Protein AF-A0A938GUR4-F1 (afdb_monomer_lite)

Secondary structure (DSSP, 8-state):
-------------------------THHHHHHHHHHHTT---PPPPPP-HHHHHHHHHHHHHHHHHHHBPPGGGGGGTTPBBPTTT-SB-GGGGGGHHHHHHHHHHH--HHHHHHHHHHHHHHHHHB-TTS-B--TTS---TTHHHHHHHHHHHHHHHGGGS-HHHHHHHHHHHH-

Radius of gyration: 39.23 Å; chains: 1; bounding box: 91×90×76 Å

Structure (mmCIF, N/CA/C/O backbone):
data_AF-A0A938GUR4-F1
#
_entry.id   AF-A0A938GUR4-F1
#
loop_
_atom_site.group_PDB
_atom_site.id
_atom_site.type_symbol
_atom_site.label_atom_id
_atom_site.label_alt_id
_atom_site.label_comp_id
_atom_site.label_asym_id
_atom_site.label_entity_id
_atom_site.label_seq_id
_atom_site.pdbx_PDB_ins_code
_atom_site.Cartn_x
_atom_site.Cartn_y
_atom_site.Cartn_z
_atom_site.occupancy
_atom_site.B_iso_or_equiv
_atom_site.auth_seq_id
_atom_site.auth_comp_id
_atom_site.auth_asym_id
_atom_site.auth_atom_id
_atom_site.pdbx_PDB_model_num
ATOM 1 N N . MET A 1 1 ? 63.050 -75.783 -29.101 1.00 38.38 1 MET A N 1
ATOM 2 C CA . MET A 1 1 ? 63.725 -76.210 -30.348 1.00 38.38 1 MET A CA 1
ATOM 3 C C . MET A 1 1 ? 63.845 -74.953 -31.202 1.00 38.38 1 MET A C 1
ATOM 5 O O . MET A 1 1 ? 62.816 -74.372 -31.504 1.00 38.38 1 MET A O 1
ATOM 9 N N . GLN A 1 2 ? 65.011 -74.292 -31.245 1.00 34.47 2 GLN A N 1
ATOM 10 C CA . GLN A 1 2 ? 66.104 -74.549 -32.212 1.00 34.47 2 GLN A CA 1
ATOM 11 C C . GLN A 1 2 ? 65.584 -74.600 -33.655 1.00 34.47 2 GLN A C 1
ATOM 13 O O . GLN A 1 2 ? 64.633 -75.318 -33.915 1.00 34.47 2 GLN A O 1
ATOM 18 N N . ASN A 1 3 ? 66.197 -74.019 -34.674 1.00 29.64 3 ASN A N 1
ATOM 19 C CA . ASN A 1 3 ? 67.262 -73.037 -34.875 1.00 29.64 3 ASN A CA 1
ATOM 20 C C . ASN A 1 3 ? 67.352 -72.977 -36.421 1.00 29.64 3 ASN A C 1
ATOM 22 O O . ASN A 1 3 ? 67.231 -74.024 -37.044 1.00 29.64 3 ASN A O 1
ATOM 26 N N . ILE A 1 4 ? 67.618 -71.800 -36.998 1.00 37.47 4 ILE A N 1
ATOM 27 C CA . ILE A 1 4 ? 68.606 -71.582 -38.083 1.00 37.47 4 ILE A CA 1
ATOM 28 C C . ILE A 1 4 ? 68.445 -72.376 -39.411 1.00 37.47 4 ILE A C 1
ATOM 30 O O . ILE A 1 4 ? 68.600 -73.587 -39.440 1.00 37.47 4 ILE A O 1
ATOM 34 N N . LEU A 1 5 ? 68.326 -71.669 -40.547 1.00 40.81 5 LEU A N 1
ATOM 35 C CA . LEU A 1 5 ? 69.370 -71.521 -41.598 1.00 40.81 5 LEU A CA 1
ATOM 36 C C . LEU A 1 5 ? 68.790 -70.692 -42.773 1.00 40.81 5 LEU A C 1
ATOM 38 O O . LEU A 1 5 ? 67.746 -71.034 -43.307 1.00 40.81 5 LEU A O 1
ATOM 42 N N . VAL A 1 6 ? 69.290 -69.474 -43.036 1.00 38.88 6 VAL A N 1
ATOM 43 C CA . VAL A 1 6 ? 70.405 -69.132 -43.961 1.00 38.88 6 VAL A CA 1
ATOM 44 C C . VAL A 1 6 ? 69.995 -69.245 -45.439 1.00 38.88 6 VAL A C 1
ATOM 46 O O . VAL A 1 6 ? 69.725 -70.344 -45.902 1.00 38.88 6 VAL A O 1
ATOM 49 N N . ARG A 1 7 ? 70.048 -68.140 -46.210 1.00 38.38 7 ARG A N 1
ATOM 50 C CA . ARG A 1 7 ? 71.183 -67.804 -47.105 1.00 38.38 7 ARG A CA 1
ATOM 51 C C . ARG A 1 7 ? 70.935 -66.533 -47.951 1.00 38.38 7 ARG A C 1
ATOM 53 O O . ARG A 1 7 ? 69.865 -66.382 -48.515 1.00 38.38 7 ARG A O 1
ATOM 60 N N . GLU A 1 8 ? 71.960 -65.665 -47.959 1.00 36.56 8 GLU A N 1
ATOM 61 C CA . GLU A 1 8 ? 72.563 -64.811 -49.021 1.00 36.56 8 GLU A CA 1
ATOM 62 C C . GLU A 1 8 ? 71.759 -64.508 -50.308 1.00 36.56 8 GLU A C 1
ATOM 64 O O . GLU A 1 8 ? 71.019 -65.343 -50.792 1.00 36.56 8 GLU A O 1
ATOM 69 N N . LYS A 1 9 ? 71.928 -63.425 -51.071 1.00 35.59 9 LYS A N 1
ATOM 70 C CA . LYS A 1 9 ? 72.871 -62.299 -51.217 1.00 35.59 9 LYS A CA 1
ATOM 71 C C . LYS A 1 9 ? 72.201 -61.416 -52.290 1.00 35.59 9 LYS A C 1
ATOM 73 O O . LYS A 1 9 ? 71.585 -61.969 -53.195 1.00 35.59 9 LYS A O 1
ATOM 78 N N . ASN A 1 10 ? 72.384 -60.098 -52.272 1.00 36.78 10 ASN A N 1
ATOM 79 C CA . ASN A 1 10 ? 72.966 -59.404 -53.429 1.00 36.78 10 ASN A CA 1
ATOM 80 C C . ASN A 1 10 ? 73.160 -57.913 -53.162 1.00 36.78 10 ASN A C 1
ATOM 82 O O . ASN A 1 10 ? 72.256 -57.188 -52.758 1.00 36.78 10 ASN A O 1
ATOM 86 N N . ALA A 1 11 ? 74.402 -57.508 -53.408 1.00 36.69 11 ALA A N 1
ATOM 87 C CA . ALA A 1 11 ? 74.881 -56.148 -53.418 1.00 36.69 11 ALA A CA 1
ATOM 88 C C . ALA A 1 11 ? 74.361 -55.412 -54.660 1.00 36.69 11 ALA A C 1
ATOM 90 O O . ALA A 1 11 ? 74.399 -55.940 -55.770 1.00 36.69 11 ALA A O 1
ATOM 91 N N . GLY A 1 12 ? 73.920 -54.176 -54.452 1.00 34.78 12 GLY A N 1
ATOM 92 C CA . GLY A 1 12 ? 73.603 -53.191 -55.478 1.00 34.78 12 GLY A CA 1
ATOM 93 C C . GLY A 1 12 ? 74.077 -51.834 -54.968 1.00 34.78 12 GLY A C 1
ATOM 94 O O . GLY A 1 12 ? 73.925 -51.521 -53.792 1.00 34.78 12 GLY A O 1
ATOM 95 N N . ALA A 1 13 ? 74.756 -51.096 -55.829 1.00 37.53 13 ALA A N 1
ATOM 96 C CA . ALA A 1 13 ? 75.747 -50.095 -55.490 1.00 37.53 13 ALA A CA 1
ATOM 97 C C . ALA A 1 13 ? 75.179 -48.715 -55.104 1.00 37.53 13 ALA A C 1
ATOM 99 O O . ALA A 1 13 ? 74.143 -48.289 -55.599 1.00 37.53 13 ALA A O 1
ATOM 100 N N . THR A 1 14 ? 75.959 -48.036 -54.251 1.00 43.00 14 THR A N 1
ATOM 101 C CA . THR A 1 14 ? 76.266 -46.590 -54.220 1.00 43.00 14 THR A CA 1
ATOM 102 C C . THR A 1 14 ? 75.139 -45.569 -54.410 1.00 43.00 14 THR A C 1
ATOM 104 O O . THR A 1 14 ? 74.630 -45.399 -55.511 1.00 43.00 14 THR A O 1
ATOM 107 N N . ALA A 1 15 ? 74.939 -44.720 -53.396 1.00 36.97 15 ALA A N 1
ATOM 108 C CA . ALA A 1 15 ? 75.356 -43.306 -53.410 1.00 36.97 15 ALA A CA 1
ATOM 109 C C . ALA A 1 15 ? 74.498 -42.458 -52.453 1.00 36.97 15 ALA A C 1
ATOM 111 O O . ALA A 1 15 ? 73.278 -42.567 -52.432 1.00 36.97 15 ALA A O 1
ATOM 112 N N . GLY A 1 16 ? 75.156 -41.543 -51.735 1.00 34.19 16 GLY A N 1
ATOM 113 C CA . GLY A 1 16 ? 74.523 -40.332 -51.209 1.00 34.19 16 GLY A CA 1
ATOM 114 C C . GLY A 1 16 ? 74.120 -40.374 -49.737 1.00 34.19 16 GLY A C 1
ATOM 115 O O . GLY A 1 16 ? 73.009 -40.753 -49.389 1.00 34.19 16 GLY A O 1
ATOM 116 N N . VAL A 1 17 ? 74.992 -39.851 -48.874 1.00 48.62 17 VAL A N 1
ATOM 117 C CA . VAL A 1 17 ? 74.543 -39.184 -47.645 1.00 48.62 17 VAL A CA 1
ATOM 118 C C . VAL A 1 17 ? 74.167 -37.756 -48.041 1.00 48.62 17 VAL A C 1
ATOM 120 O O . VAL A 1 17 ? 74.986 -37.053 -48.634 1.00 48.62 17 VAL A O 1
ATOM 123 N N . PRO A 1 18 ? 72.951 -37.306 -47.707 1.00 42.97 18 PRO A N 1
ATOM 124 C CA . PRO A 1 18 ? 72.897 -36.117 -46.873 1.00 42.97 18 PRO A CA 1
ATOM 125 C C . PRO A 1 18 ? 71.963 -36.312 -45.680 1.00 42.97 18 PRO A C 1
ATOM 127 O O . PRO A 1 18 ? 70.794 -36.677 -45.786 1.00 42.97 18 PRO A O 1
ATOM 130 N N . THR A 1 19 ? 72.517 -35.986 -44.523 1.00 55.16 19 THR A N 1
ATOM 131 C CA . THR A 1 19 ? 71.844 -35.643 -43.278 1.00 55.16 19 THR A CA 1
ATOM 132 C C . THR A 1 19 ? 70.732 -34.616 -43.521 1.00 55.16 19 THR A C 1
ATOM 134 O O . THR A 1 19 ? 70.967 -33.410 -43.599 1.00 55.16 19 THR A O 1
ATOM 137 N N . ALA A 1 20 ? 69.485 -35.083 -43.610 1.00 44.12 20 ALA A N 1
ATOM 138 C CA . ALA A 1 20 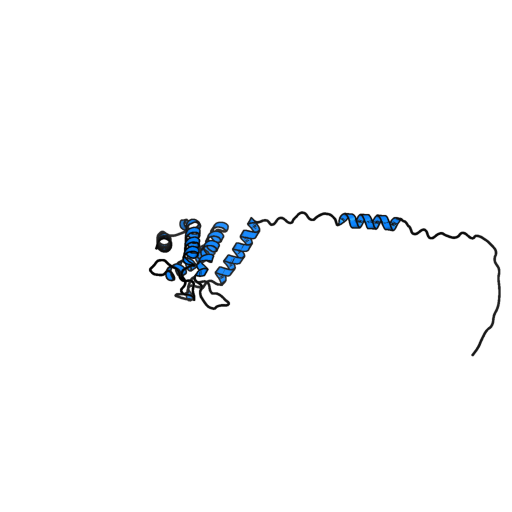? 68.320 -34.209 -43.610 1.00 44.12 20 ALA A CA 1
ATOM 139 C C . ALA A 1 20 ? 68.090 -33.676 -42.190 1.00 44.12 20 ALA A C 1
ATOM 141 O O . ALA A 1 20 ? 67.455 -34.301 -41.338 1.00 44.12 20 ALA A O 1
ATOM 142 N N . ALA A 1 21 ? 68.650 -32.494 -41.945 1.00 51.41 21 ALA A N 1
ATOM 143 C CA . ALA A 1 21 ? 68.334 -31.658 -40.807 1.00 51.41 21 ALA A CA 1
ATOM 144 C C . ALA A 1 21 ? 66.812 -31.534 -40.648 1.00 51.41 21 ALA A C 1
ATOM 146 O O . ALA A 1 21 ? 66.077 -31.179 -41.571 1.00 51.41 21 ALA A O 1
ATOM 147 N N . ARG A 1 22 ? 66.358 -31.814 -39.429 1.00 56.91 22 ARG A N 1
ATOM 148 C CA . ARG A 1 22 ? 64.986 -31.694 -38.949 1.00 56.91 22 ARG A CA 1
ATOM 149 C C . ARG A 1 22 ? 64.484 -30.251 -39.102 1.00 56.91 22 ARG A C 1
ATOM 151 O O . ARG A 1 22 ? 64.506 -29.481 -38.144 1.00 56.91 22 ARG A O 1
ATOM 158 N N . ARG A 1 23 ? 63.994 -29.865 -40.284 1.00 55.56 23 ARG A N 1
ATOM 159 C CA . ARG A 1 23 ? 63.245 -28.613 -40.470 1.00 55.56 23 ARG A CA 1
ATOM 160 C C . ARG A 1 23 ? 61.850 -28.792 -39.882 1.00 55.56 23 ARG A C 1
ATOM 162 O O . ARG A 1 23 ? 60.892 -29.104 -40.577 1.00 55.56 23 ARG A O 1
ATOM 169 N N . ARG A 1 24 ? 61.738 -28.596 -38.565 1.00 52.78 24 ARG A N 1
ATOM 170 C CA . ARG A 1 24 ? 60.452 -28.270 -37.942 1.00 52.78 24 ARG A CA 1
ATOM 171 C C . ARG A 1 24 ? 59.980 -26.966 -38.583 1.00 52.78 24 ARG A C 1
ATOM 173 O O . ARG A 1 24 ? 60.609 -25.928 -38.398 1.00 52.78 24 ARG A O 1
ATOM 180 N N . SER A 1 25 ? 58.931 -27.049 -39.392 1.00 49.59 25 SER A N 1
ATOM 181 C CA . SER A 1 25 ? 58.315 -25.916 -40.072 1.00 49.59 25 SER A CA 1
ATOM 182 C C . SER A 1 25 ? 57.933 -24.841 -39.050 1.00 49.59 25 SER A C 1
ATOM 184 O O . SER A 1 25 ? 57.053 -25.048 -38.212 1.00 49.59 25 SER A O 1
ATOM 186 N N . LEU A 1 26 ? 58.591 -23.686 -39.138 1.00 52.66 26 LEU A N 1
ATOM 187 C CA . LEU A 1 26 ? 58.343 -22.482 -38.337 1.00 52.66 26 LEU A CA 1
ATOM 188 C C . LEU A 1 26 ? 56.937 -21.880 -38.577 1.00 52.66 26 LEU A C 1
ATOM 190 O O . LEU A 1 26 ? 56.560 -20.902 -37.945 1.00 52.66 26 LEU A O 1
ATOM 194 N N . THR A 1 27 ? 56.130 -22.477 -39.455 1.00 50.62 27 THR A N 1
ATOM 195 C CA . THR A 1 27 ? 54.799 -21.999 -39.849 1.00 50.62 27 THR A CA 1
ATOM 196 C C . THR A 1 27 ? 53.694 -22.302 -38.832 1.00 50.62 27 THR A C 1
ATOM 198 O O . THR A 1 27 ? 52.677 -21.619 -38.838 1.00 50.62 27 THR A O 1
ATOM 201 N N . TRP A 1 28 ? 53.889 -23.237 -37.894 1.00 48.00 28 TRP A N 1
ATOM 202 C CA . TRP A 1 28 ? 52.878 -23.527 -36.860 1.00 48.00 28 TRP A CA 1
ATOM 203 C C . TRP A 1 28 ? 52.887 -22.546 -35.678 1.00 48.00 28 TRP A C 1
ATOM 205 O O . TRP A 1 28 ? 51.919 -22.482 -34.927 1.00 48.00 28 TRP A O 1
ATOM 215 N N . ARG A 1 29 ? 53.958 -21.761 -35.494 1.00 47.56 29 ARG A N 1
ATOM 216 C CA . ARG A 1 29 ? 54.062 -20.833 -34.353 1.00 47.56 29 ARG A CA 1
ATOM 217 C C . ARG A 1 29 ? 53.434 -19.464 -34.607 1.00 47.56 29 ARG A C 1
ATOM 219 O O . ARG A 1 29 ? 53.038 -18.819 -33.647 1.00 47.56 29 ARG A O 1
ATOM 226 N N . LEU A 1 30 ? 53.285 -19.043 -35.864 1.00 47.72 30 LEU A N 1
ATOM 227 C CA . LEU A 1 30 ? 52.635 -17.768 -36.198 1.00 47.72 30 LEU A CA 1
ATOM 228 C C . LEU A 1 30 ? 51.103 -17.889 -36.277 1.00 47.72 30 LEU A C 1
ATOM 230 O O . LEU A 1 30 ? 50.405 -16.958 -35.891 1.00 47.72 30 LEU A O 1
ATOM 234 N N . GLY A 1 31 ? 50.569 -19.051 -36.677 1.00 46.75 31 GLY A N 1
ATOM 235 C CA . GLY A 1 31 ? 49.119 -19.297 -36.688 1.00 46.75 31 GLY A CA 1
ATOM 236 C C . GLY A 1 31 ? 48.494 -19.371 -35.288 1.00 46.75 31 GLY A C 1
ATOM 237 O O . GLY A 1 31 ? 47.382 -18.896 -35.082 1.00 46.75 31 GLY A O 1
ATOM 238 N N . ALA A 1 32 ? 49.230 -19.893 -34.301 1.00 50.22 32 ALA A N 1
ATOM 239 C CA . ALA A 1 32 ? 48.755 -19.979 -32.918 1.00 50.22 32 ALA A CA 1
ATOM 240 C C . ALA A 1 32 ? 48.706 -18.611 -32.206 1.00 50.22 32 ALA A C 1
ATOM 242 O O . ALA A 1 32 ? 47.857 -18.401 -31.347 1.00 50.22 32 ALA A O 1
ATOM 243 N N . ILE A 1 33 ? 49.575 -17.663 -32.577 1.00 51.44 33 ILE A N 1
ATOM 244 C CA . ILE A 1 33 ? 49.603 -16.319 -31.973 1.00 51.44 33 ILE A CA 1
ATOM 245 C C . ILE A 1 33 ? 48.450 -15.453 -32.506 1.00 51.44 33 ILE A C 1
ATOM 247 O O . ILE A 1 33 ? 47.855 -14.693 -31.746 1.00 51.44 33 ILE A O 1
ATOM 251 N N . ALA A 1 34 ? 48.063 -15.616 -33.776 1.00 50.38 34 ALA A N 1
ATOM 252 C CA . ALA A 1 34 ? 46.932 -14.887 -34.357 1.00 50.38 34 ALA A CA 1
ATOM 253 C C . ALA A 1 34 ? 45.571 -15.297 -33.755 1.00 50.38 34 ALA A C 1
ATOM 255 O O . ALA A 1 34 ? 44.699 -14.448 -33.587 1.00 50.38 34 ALA A O 1
ATOM 256 N N . LEU A 1 35 ? 45.398 -16.567 -33.362 1.00 49.25 35 LEU A N 1
ATOM 257 C CA . LEU A 1 35 ? 44.175 -17.037 -32.694 1.00 49.25 35 LEU A CA 1
ATOM 258 C C . LEU A 1 35 ? 44.065 -16.604 -31.221 1.00 49.25 35 LEU A C 1
ATOM 260 O O . LEU A 1 35 ? 42.954 -16.465 -30.722 1.00 49.25 35 LEU A O 1
ATOM 264 N N . LEU A 1 36 ? 45.185 -16.342 -30.538 1.00 49.19 36 LEU A N 1
ATOM 265 C CA . LEU A 1 36 ? 45.192 -15.825 -29.160 1.00 49.19 36 LEU A CA 1
ATOM 266 C C . LEU A 1 36 ? 44.982 -14.304 -29.074 1.00 49.19 36 LEU A C 1
ATOM 268 O O . LEU A 1 36 ? 44.554 -13.804 -28.038 1.00 49.19 36 LEU A O 1
ATOM 272 N N . ALA A 1 37 ? 45.245 -13.558 -30.150 1.00 50.62 37 ALA A N 1
ATOM 273 C CA . ALA A 1 37 ? 45.010 -12.112 -30.190 1.00 50.62 37 ALA A CA 1
ATOM 274 C C . ALA A 1 37 ? 43.525 -11.744 -30.398 1.00 50.62 37 ALA A C 1
ATOM 276 O O . ALA A 1 37 ? 43.103 -10.657 -30.013 1.00 50.62 37 ALA A O 1
ATOM 277 N N . ALA A 1 38 ? 42.715 -12.650 -30.958 1.00 50.66 38 ALA A N 1
ATOM 278 C CA . ALA A 1 38 ? 41.290 -12.416 -31.212 1.00 50.66 38 ALA A CA 1
ATOM 279 C C . ALA A 1 38 ? 40.398 -12.537 -29.957 1.00 50.66 38 ALA A C 1
ATOM 281 O O . ALA A 1 38 ? 39.243 -12.119 -29.990 1.00 50.66 38 ALA A O 1
ATOM 282 N N . SER A 1 39 ? 40.912 -13.072 -28.843 1.00 55.78 39 SER A N 1
ATOM 283 C CA . SER A 1 39 ? 40.156 -13.261 -27.591 1.00 55.78 39 SER A CA 1
ATOM 284 C C . SER A 1 39 ? 40.396 -12.175 -26.532 1.00 55.78 39 SER A C 1
ATOM 286 O O . SER A 1 39 ? 39.894 -12.292 -25.419 1.00 55.78 39 SER A O 1
ATOM 288 N N . LEU A 1 40 ? 41.159 -11.125 -26.854 1.00 56.59 40 LEU A N 1
ATOM 289 C CA . LEU A 1 40 ? 41.466 -10.001 -25.952 1.00 56.59 40 LEU A CA 1
ATOM 290 C C . LEU A 1 40 ? 40.606 -8.756 -26.218 1.00 56.59 40 LEU A C 1
ATOM 292 O O . LEU A 1 40 ? 40.916 -7.671 -25.728 1.00 56.59 40 LEU A O 1
ATOM 296 N N . GLY A 1 41 ? 39.510 -8.899 -26.967 1.00 62.53 41 GLY A N 1
ATOM 297 C CA . GLY A 1 41 ? 38.468 -7.881 -26.983 1.00 62.53 41 GLY A CA 1
ATOM 298 C C . GLY A 1 41 ? 37.874 -7.780 -25.584 1.00 62.53 41 GLY A C 1
ATOM 299 O O . GLY A 1 41 ? 37.079 -8.634 -25.199 1.00 62.53 41 GLY A O 1
ATOM 300 N N . ALA A 1 42 ? 38.290 -6.775 -24.809 1.00 67.25 42 ALA A N 1
ATOM 301 C CA . ALA A 1 42 ? 37.640 -6.439 -23.552 1.00 67.25 42 ALA A CA 1
ATOM 302 C C . ALA A 1 42 ? 36.142 -6.294 -23.842 1.00 67.25 42 ALA A C 1
ATOM 304 O O . ALA A 1 42 ? 35.744 -5.418 -24.613 1.00 67.25 42 ALA A O 1
ATOM 305 N N . ALA A 1 43 ? 35.326 -7.197 -23.291 1.00 69.75 43 ALA A N 1
ATOM 306 C CA . ALA A 1 43 ? 33.884 -7.071 -23.387 1.00 69.75 43 ALA A CA 1
ATOM 307 C C . ALA A 1 43 ? 33.525 -5.685 -22.845 1.00 69.75 43 ALA A C 1
ATOM 309 O O . ALA A 1 43 ? 33.907 -5.344 -21.722 1.00 69.75 43 ALA A O 1
ATOM 310 N N . ALA A 1 44 ? 32.856 -4.867 -23.662 1.00 70.00 44 ALA A N 1
ATOM 311 C CA . ALA A 1 44 ? 32.335 -3.595 -23.190 1.00 70.00 44 ALA A CA 1
ATOM 312 C C . ALA A 1 44 ? 31.511 -3.867 -21.919 1.00 70.00 44 ALA A C 1
ATOM 314 O O . ALA A 1 44 ? 30.793 -4.874 -21.883 1.00 70.00 44 ALA A O 1
ATOM 315 N N . PRO A 1 45 ? 31.633 -3.036 -20.868 1.00 73.00 45 PRO A N 1
ATOM 316 C CA . PRO A 1 45 ? 30.881 -3.253 -19.642 1.00 73.00 45 PRO A CA 1
ATOM 317 C C . PRO A 1 45 ? 29.400 -3.369 -19.999 1.00 73.00 45 PRO A C 1
ATOM 319 O O . PRO A 1 45 ? 28.848 -2.493 -20.666 1.00 73.00 45 PRO A O 1
ATOM 322 N N . ALA A 1 46 ? 28.778 -4.480 -19.605 1.00 75.69 46 ALA A N 1
ATOM 323 C CA . ALA A 1 46 ? 27.362 -4.694 -19.849 1.00 75.69 46 ALA A CA 1
ATOM 324 C C . ALA A 1 46 ? 26.581 -3.569 -19.159 1.00 75.69 46 ALA A C 1
ATOM 326 O O . ALA A 1 46 ? 26.636 -3.421 -17.937 1.00 75.69 46 ALA A O 1
ATOM 327 N N . THR A 1 47 ? 25.883 -2.745 -19.937 1.00 86.56 47 THR A N 1
ATOM 328 C CA . THR A 1 47 ? 25.028 -1.693 -19.395 1.00 86.56 47 THR A CA 1
ATOM 329 C C . THR A 1 47 ? 23.669 -2.295 -19.059 1.00 86.56 47 THR A C 1
ATOM 331 O O . THR A 1 47 ? 23.010 -2.907 -19.899 1.00 86.56 47 THR A O 1
ATOM 334 N N . VAL A 1 48 ? 23.242 -2.154 -17.804 1.00 88.06 48 VAL A N 1
ATOM 335 C CA . VAL A 1 48 ? 21.899 -2.575 -17.395 1.00 88.06 48 VAL A CA 1
ATOM 336 C C . VAL A 1 48 ? 20.912 -1.481 -17.805 1.00 88.06 48 VAL A C 1
ATOM 338 O O . VAL A 1 48 ? 21.098 -0.326 -17.410 1.00 88.06 48 VAL A O 1
ATOM 341 N N . PRO A 1 49 ? 19.845 -1.797 -18.561 1.00 93.44 49 PRO A N 1
ATOM 342 C CA . PRO A 1 49 ? 18.790 -0.833 -18.841 1.00 93.44 49 PRO A CA 1
ATOM 343 C C . PRO A 1 49 ? 17.966 -0.589 -17.565 1.00 93.44 49 PRO A C 1
ATOM 345 O O . PRO A 1 49 ? 16.948 -1.243 -17.342 1.00 93.44 49 PRO A O 1
ATOM 348 N N . LEU A 1 50 ? 18.412 0.349 -16.720 1.00 93.69 50 LEU A N 1
ATOM 349 C CA . LEU A 1 50 ? 17.904 0.553 -15.353 1.00 93.69 50 LEU A CA 1
ATOM 350 C C . LEU A 1 50 ? 16.380 0.695 -15.270 1.00 93.69 50 LEU A C 1
ATOM 352 O O . LEU A 1 50 ? 15.761 0.050 -14.432 1.00 93.69 50 LEU A O 1
ATOM 356 N N . ARG A 1 51 ? 15.753 1.476 -16.163 1.00 93.69 51 ARG A N 1
ATOM 357 C CA . ARG A 1 51 ? 14.286 1.637 -16.176 1.00 93.69 51 ARG A CA 1
ATOM 358 C C . ARG A 1 51 ? 13.565 0.315 -16.446 1.00 93.69 51 ARG A C 1
ATOM 360 O O . ARG A 1 51 ? 12.569 0.023 -15.797 1.00 93.69 51 ARG A O 1
ATOM 367 N N . ALA A 1 52 ? 14.071 -0.487 -17.382 1.00 94.12 52 ALA A N 1
ATOM 368 C CA . ALA A 1 52 ? 13.472 -1.779 -17.697 1.00 94.12 52 ALA A CA 1
ATOM 369 C C . ALA A 1 52 ? 13.665 -2.782 -16.549 1.00 94.12 52 ALA A C 1
ATOM 371 O O . ALA A 1 52 ? 12.764 -3.565 -16.267 1.00 94.12 52 ALA A O 1
ATOM 372 N N . GLU A 1 53 ? 14.813 -2.744 -15.870 1.00 95.62 53 GLU A N 1
ATOM 373 C CA . GLU A 1 53 ? 15.071 -3.594 -14.703 1.00 95.62 53 GLU A CA 1
ATOM 374 C C . GLU A 1 53 ? 14.208 -3.202 -13.497 1.00 95.62 53 GLU A C 1
ATOM 376 O O . GLU A 1 53 ? 13.616 -4.069 -12.856 1.00 95.62 53 GLU A O 1
ATOM 381 N N . MET A 1 54 ? 14.058 -1.900 -13.237 1.00 95.25 54 MET A N 1
ATOM 382 C CA . MET A 1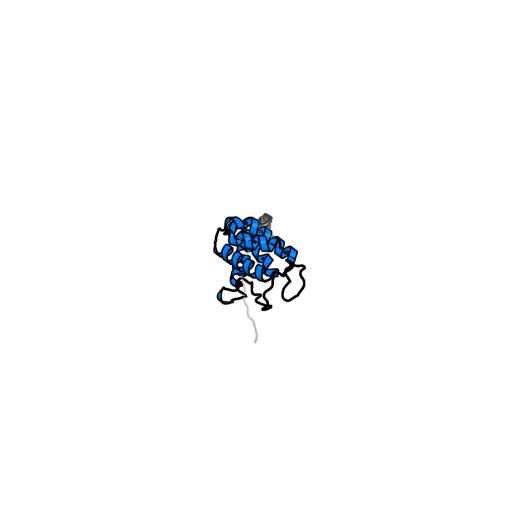 54 ? 13.156 -1.372 -12.212 1.00 95.25 54 MET A CA 1
ATOM 383 C C . MET A 1 54 ? 11.713 -1.816 -12.469 1.00 95.25 54 MET A C 1
ATOM 385 O O . MET A 1 54 ? 11.078 -2.356 -11.569 1.00 95.25 54 MET A O 1
ATOM 389 N N . ALA A 1 55 ? 11.213 -1.648 -13.699 1.00 95.94 55 ALA A N 1
ATOM 390 C CA . ALA A 1 55 ? 9.855 -2.049 -14.065 1.00 95.94 55 ALA A CA 1
ATOM 391 C C . ALA A 1 55 ? 9.635 -3.561 -13.898 1.00 95.94 55 ALA A C 1
ATOM 393 O O . ALA A 1 55 ? 8.623 -3.982 -13.343 1.00 95.94 55 ALA A O 1
ATOM 394 N N . ARG A 1 56 ? 10.605 -4.391 -14.314 1.00 97.06 56 ARG A N 1
ATOM 395 C CA . ARG A 1 56 ? 10.549 -5.846 -14.094 1.00 97.06 56 ARG A CA 1
ATOM 396 C C . ARG A 1 56 ? 10.516 -6.201 -12.611 1.00 97.06 56 ARG A C 1
ATOM 398 O O . ARG A 1 56 ? 9.700 -7.021 -12.202 1.00 97.06 56 ARG A O 1
ATOM 405 N N . THR A 1 57 ? 11.386 -5.587 -11.815 1.00 97.62 57 THR A N 1
ATOM 406 C CA . THR A 1 57 ? 11.474 -5.850 -10.373 1.00 97.62 57 THR A CA 1
ATOM 407 C C . THR A 1 57 ? 10.183 -5.446 -9.664 1.00 97.62 57 THR A C 1
ATOM 409 O O . THR A 1 57 ? 9.664 -6.211 -8.851 1.00 97.62 57 THR A O 1
ATOM 412 N N . LEU A 1 58 ? 9.623 -4.284 -10.013 1.00 98.00 58 LEU A N 1
ATOM 413 C CA . LEU A 1 58 ? 8.362 -3.798 -9.459 1.00 98.00 58 LEU A CA 1
ATOM 414 C C . LEU A 1 58 ? 7.185 -4.711 -9.827 1.00 98.00 58 LEU A C 1
ATOM 416 O O . LEU A 1 58 ? 6.376 -5.031 -8.955 1.00 98.00 58 LEU A O 1
ATOM 420 N N . ALA A 1 59 ? 7.130 -5.198 -11.069 1.00 98.19 59 ALA A N 1
ATOM 421 C CA . ALA A 1 59 ? 6.108 -6.147 -11.502 1.00 98.19 59 ALA A CA 1
ATOM 422 C C . ALA A 1 59 ? 6.190 -7.462 -10.709 1.00 98.19 59 ALA A C 1
ATOM 424 O O . ALA A 1 59 ? 5.194 -7.911 -10.147 1.00 98.19 59 ALA A O 1
ATOM 425 N N . VAL A 1 60 ? 7.389 -8.043 -10.569 1.00 98.50 60 VAL A N 1
ATOM 426 C CA . VAL A 1 60 ? 7.588 -9.272 -9.776 1.00 98.50 60 VAL A CA 1
ATOM 427 C C . VAL A 1 60 ? 7.176 -9.068 -8.317 1.00 98.50 60 VAL A C 1
ATOM 429 O O . VAL A 1 60 ? 6.512 -9.934 -7.735 1.00 98.50 60 VAL A O 1
ATOM 432 N N . LEU A 1 61 ? 7.551 -7.932 -7.725 1.00 98.06 61 LEU A N 1
ATOM 433 C CA . LEU A 1 61 ? 7.189 -7.581 -6.357 1.00 98.06 61 LEU A CA 1
ATOM 434 C C . LEU A 1 61 ? 5.667 -7.472 -6.203 1.00 98.06 61 LEU A C 1
ATOM 436 O O . LEU A 1 61 ? 5.084 -8.179 -5.386 1.00 98.06 61 LEU A O 1
ATOM 440 N N . THR A 1 62 ? 5.012 -6.637 -7.005 1.00 98.31 62 THR A N 1
ATOM 441 C CA . THR A 1 62 ? 3.572 -6.360 -6.881 1.00 98.31 62 THR A CA 1
ATOM 442 C C . THR A 1 62 ? 2.697 -7.554 -7.241 1.00 98.31 62 THR A C 1
ATOM 444 O O . THR A 1 62 ? 1.719 -7.816 -6.538 1.00 98.31 62 THR A O 1
ATOM 447 N N . ASP A 1 63 ? 3.068 -8.359 -8.236 1.00 98.25 63 ASP A N 1
ATOM 448 C CA . ASP A 1 63 ? 2.369 -9.616 -8.520 1.00 98.25 63 ASP A CA 1
ATOM 449 C C . ASP A 1 63 ? 2.502 -10.597 -7.347 1.00 98.25 63 ASP A C 1
ATOM 451 O O . ASP A 1 63 ? 1.562 -11.321 -7.015 1.00 98.25 63 ASP A O 1
ATOM 455 N N . THR A 1 64 ? 3.660 -10.625 -6.681 1.00 97.38 64 THR A N 1
ATOM 456 C CA . THR A 1 64 ? 3.863 -11.463 -5.492 1.00 97.38 64 THR A CA 1
ATOM 457 C C . THR A 1 64 ? 3.041 -10.976 -4.308 1.00 97.38 64 THR A C 1
ATOM 459 O O . THR A 1 64 ? 2.361 -11.784 -3.679 1.00 97.38 64 THR A O 1
ATOM 462 N N . LEU A 1 65 ? 3.039 -9.671 -4.041 1.00 97.19 65 LEU A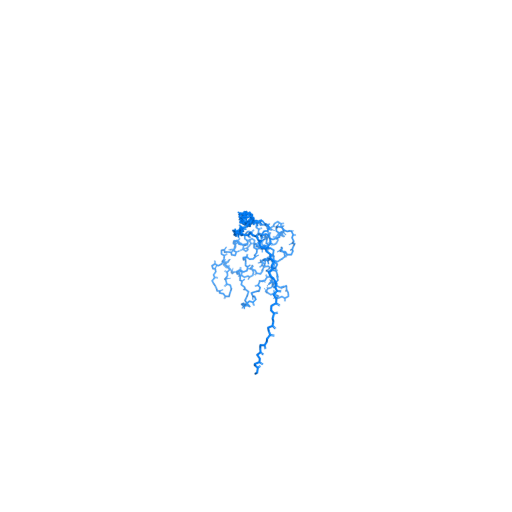 N 1
ATOM 463 C CA . LEU A 1 65 ? 2.225 -9.065 -2.987 1.00 97.19 65 LEU A CA 1
ATOM 464 C C . LEU A 1 65 ? 0.731 -9.316 -3.231 1.00 97.19 65 LEU A C 1
ATOM 466 O O . LEU A 1 65 ? 0.026 -9.700 -2.305 1.00 97.19 65 LEU A O 1
ATOM 470 N N . THR A 1 66 ? 0.270 -9.208 -4.481 1.00 97.50 66 THR A N 1
ATOM 471 C CA . THR A 1 66 ? -1.122 -9.505 -4.864 1.00 97.50 66 THR A CA 1
ATOM 472 C C . THR A 1 66 ? -1.495 -10.953 -4.542 1.00 97.50 66 THR A C 1
ATOM 474 O O . THR A 1 66 ? -2.552 -11.201 -3.973 1.00 97.50 66 THR A O 1
ATOM 477 N N . ARG A 1 67 ? -0.618 -11.927 -4.834 1.00 96.50 67 ARG A N 1
ATOM 478 C CA . ARG A 1 67 ? -0.864 -13.345 -4.493 1.00 96.50 67 ARG A CA 1
ATOM 479 C C . ARG A 1 67 ? -0.907 -13.614 -2.987 1.00 96.50 67 ARG A C 1
ATOM 481 O O . ARG A 1 67 ? -1.527 -14.586 -2.570 1.00 96.50 67 ARG A O 1
ATOM 488 N N . LEU A 1 68 ? -0.213 -12.806 -2.188 1.00 95.69 68 LEU A N 1
ATOM 489 C CA . LEU A 1 68 ? -0.186 -12.922 -0.727 1.00 95.69 68 LEU A CA 1
ATOM 490 C C . LEU A 1 68 ? -1.314 -12.134 -0.050 1.00 95.69 68 LEU A C 1
ATOM 492 O O . LEU A 1 68 ? -1.492 -12.259 1.163 1.00 95.69 68 LEU A O 1
ATOM 496 N N . GLN A 1 69 ? -2.050 -11.317 -0.805 1.00 97.38 69 GLN A N 1
ATOM 497 C CA . GLN A 1 69 ? -3.116 -10.490 -0.271 1.00 97.38 69 GLN A CA 1
ATOM 498 C C . GLN A 1 69 ? -4.345 -11.334 0.076 1.00 97.38 69 GLN A C 1
ATOM 500 O O . GLN A 1 69 ? -4.816 -12.147 -0.717 1.00 97.38 69 GLN A O 1
ATOM 505 N N . CYS A 1 70 ? -4.870 -11.129 1.278 1.00 97.06 70 CYS A N 1
ATOM 506 C CA . CYS A 1 70 ? -6.091 -11.758 1.751 1.00 97.06 70 CYS A CA 1
ATOM 507 C C . CYS A 1 70 ? -7.305 -11.216 0.982 1.00 97.06 70 CYS A C 1
ATOM 509 O O . CYS A 1 70 ? -7.517 -9.999 0.926 1.00 97.06 70 CYS A O 1
ATOM 511 N N . GLY A 1 71 ? -8.101 -12.121 0.408 1.00 96.69 71 GLY A N 1
ATOM 512 C CA . GLY A 1 71 ? -9.308 -11.785 -0.340 1.00 96.69 71 GLY A CA 1
ATOM 513 C C . GLY A 1 71 ? -10.470 -11.315 0.546 1.00 96.69 71 GLY A C 1
ATOM 514 O O . GLY A 1 71 ? -10.409 -11.398 1.773 1.00 96.69 71 GLY A O 1
ATOM 515 N N . PRO A 1 72 ? -11.558 -10.799 -0.049 1.00 95.44 72 PRO A N 1
ATOM 516 C CA . PRO A 1 72 ? -12.727 -10.319 0.696 1.00 95.44 72 PRO A CA 1
ATOM 517 C C . PRO A 1 72 ? -13.388 -11.400 1.569 1.00 95.44 72 PRO A C 1
ATOM 519 O O . PRO A 1 72 ? -13.978 -11.092 2.605 1.00 95.44 72 PRO A O 1
ATOM 522 N N . GLU A 1 73 ? -13.267 -12.671 1.191 1.00 96.38 73 GLU A N 1
ATOM 523 C CA . GLU A 1 73 ? -13.784 -13.823 1.929 1.00 96.38 73 GLU A CA 1
ATOM 524 C C . GLU A 1 73 ? -13.128 -14.028 3.303 1.00 96.38 73 GLU A C 1
ATOM 526 O O . GLU A 1 73 ? -13.681 -14.740 4.139 1.00 96.38 73 GLU A O 1
ATOM 531 N N . THR A 1 74 ? -11.987 -13.383 3.578 1.00 95.06 74 THR A N 1
ATOM 532 C CA . THR A 1 74 ? -11.293 -13.481 4.873 1.00 95.06 74 THR A CA 1
ATOM 533 C C . THR A 1 74 ? -11.822 -12.497 5.926 1.00 95.06 74 THR A C 1
ATOM 535 O O . THR A 1 74 ? -11.242 -12.368 7.005 1.00 95.06 74 THR A O 1
ATOM 538 N N . GLY A 1 75 ? -12.901 -11.762 5.633 1.00 95.75 75 GLY A N 1
ATOM 539 C CA . GLY A 1 75 ? -13.571 -10.882 6.591 1.00 95.75 75 GLY A CA 1
ATOM 540 C C . GLY A 1 75 ? -12.674 -9.747 7.089 1.00 95.75 75 GLY A C 1
ATOM 541 O O . GLY A 1 75 ? -12.227 -8.910 6.310 1.00 95.75 75 GLY A O 1
ATOM 542 N N . VAL A 1 76 ? -12.396 -9.703 8.396 1.00 94.25 76 VAL A N 1
ATOM 543 C CA . VAL A 1 76 ? -11.603 -8.621 9.019 1.00 94.25 76 VAL A CA 1
ATOM 544 C C . VAL A 1 76 ? -10.178 -8.516 8.464 1.00 94.25 76 VAL A C 1
ATOM 546 O O . VAL A 1 76 ? -9.612 -7.420 8.428 1.00 94.25 76 VAL A O 1
ATOM 549 N N . GLU A 1 77 ? -9.630 -9.635 7.982 1.00 95.50 77 GLU A N 1
ATOM 550 C CA . GLU A 1 77 ? -8.291 -9.731 7.394 1.00 95.50 77 GLU A CA 1
ATOM 551 C C . GLU A 1 77 ? -8.245 -9.298 5.921 1.00 95.50 77 GLU A C 1
ATOM 553 O O . GLU A 1 77 ? -7.160 -9.229 5.347 1.00 95.50 77 GLU A O 1
ATOM 558 N N . ALA A 1 78 ? -9.395 -9.015 5.296 1.00 97.38 78 ALA A N 1
ATOM 559 C CA . ALA A 1 78 ? -9.455 -8.651 3.884 1.00 97.38 78 ALA A CA 1
ATOM 560 C C . ALA A 1 78 ? -8.553 -7.444 3.586 1.00 97.38 78 ALA A C 1
ATOM 562 O O . ALA A 1 78 ? -8.643 -6.409 4.260 1.00 97.38 78 ALA A O 1
ATOM 563 N N . GLY A 1 79 ? -7.694 -7.604 2.575 1.00 97.38 79 GLY A N 1
ATOM 564 C CA . GLY A 1 79 ? -6.697 -6.625 2.143 1.00 97.38 79 GLY A CA 1
ATOM 565 C C . GLY A 1 79 ? -5.317 -6.760 2.792 1.00 97.38 79 GLY A C 1
ATOM 566 O O . GLY A 1 79 ? -4.347 -6.256 2.223 1.00 97.38 79 GLY A O 1
ATOM 567 N N . ALA A 1 80 ? -5.195 -7.463 3.923 1.00 96.94 80 ALA A N 1
ATOM 568 C CA . ALA A 1 80 ? -3.910 -7.712 4.577 1.00 96.94 80 ALA A CA 1
ATOM 569 C C . ALA A 1 80 ? -2.975 -8.559 3.703 1.00 96.94 80 ALA A C 1
ATOM 571 O O . ALA A 1 80 ? -3.429 -9.302 2.836 1.00 96.94 80 ALA A O 1
ATOM 572 N N . LEU A 1 81 ? -1.669 -8.512 3.971 1.00 95.69 81 LEU A N 1
ATOM 573 C CA . LEU A 1 81 ? -0.692 -9.400 3.334 1.00 95.69 81 LEU A CA 1
ATOM 574 C C . LEU A 1 81 ? -0.315 -10.542 4.278 1.00 95.69 81 LEU A C 1
ATOM 576 O O . LEU A 1 81 ? 0.158 -10.312 5.394 1.00 95.69 81 LEU A O 1
ATOM 580 N N . ARG A 1 82 ? -0.493 -11.787 3.829 1.00 92.81 82 ARG A N 1
ATOM 581 C CA . ARG A 1 82 ? -0.175 -12.974 4.627 1.00 92.81 82 ARG A CA 1
ATOM 582 C C . ARG A 1 82 ? 1.288 -13.373 4.461 1.00 92.81 82 ARG A C 1
ATOM 584 O O . ARG A 1 82 ? 1.708 -13.771 3.377 1.00 92.81 82 ARG A O 1
ATOM 591 N N . CYS A 1 83 ? 2.050 -13.358 5.557 1.00 90.75 83 CYS A N 1
ATOM 592 C CA . CYS A 1 83 ? 3.393 -13.941 5.573 1.00 90.75 83 CYS A CA 1
ATOM 593 C C . CYS A 1 83 ? 3.296 -15.480 5.455 1.00 90.75 83 CYS A C 1
ATOM 595 O O . CYS A 1 83 ? 2.732 -16.116 6.354 1.00 90.75 83 CYS A O 1
ATOM 597 N N . PRO A 1 84 ? 3.877 -16.116 4.416 1.00 89.88 84 PRO A N 1
ATOM 598 C CA . PRO A 1 84 ? 3.804 -17.571 4.244 1.00 89.88 84 PRO A CA 1
ATOM 599 C C . PRO A 1 84 ? 4.609 -18.348 5.299 1.00 89.88 84 PRO A C 1
ATOM 601 O O . PRO A 1 84 ? 4.355 -19.530 5.516 1.00 89.88 84 PRO A O 1
ATOM 604 N N . HIS A 1 85 ? 5.567 -17.696 5.966 1.00 89.75 85 HIS A N 1
ATOM 605 C CA . HIS A 1 85 ? 6.421 -18.315 6.981 1.00 89.75 85 HIS A CA 1
ATOM 606 C C . HIS A 1 85 ? 5.834 -18.192 8.394 1.00 89.75 85 HIS A C 1
ATOM 608 O O . HIS A 1 85 ? 5.665 -19.174 9.109 1.00 89.75 85 HIS A O 1
ATOM 614 N N . CYS A 1 86 ? 5.492 -16.963 8.765 1.00 85.06 86 CYS A N 1
ATOM 615 C CA . CYS A 1 86 ? 5.123 -16.541 10.106 1.00 85.06 86 CYS A CA 1
ATOM 616 C C . CYS A 1 86 ? 3.666 -16.877 10.461 1.00 85.06 86 CYS A C 1
ATOM 618 O O . CYS A 1 86 ? 3.335 -17.025 11.632 1.00 85.06 86 CYS A O 1
ATOM 620 N N . ARG A 1 87 ? 2.782 -16.954 9.449 1.00 79.12 87 ARG A N 1
ATOM 621 C CA . ARG A 1 87 ? 1.312 -17.029 9.599 1.00 79.12 87 ARG A CA 1
ATOM 622 C C . ARG A 1 87 ? 0.690 -15.858 10.381 1.00 79.12 87 ARG A C 1
ATOM 624 O O . ARG A 1 87 ? -0.446 -15.962 10.827 1.00 79.12 87 ARG A O 1
ATOM 631 N N . VAL A 1 88 ? 1.412 -14.744 10.489 1.00 85.56 88 VAL A N 1
ATOM 632 C CA . VAL A 1 88 ? 0.970 -13.476 11.086 1.00 85.56 88 VAL A 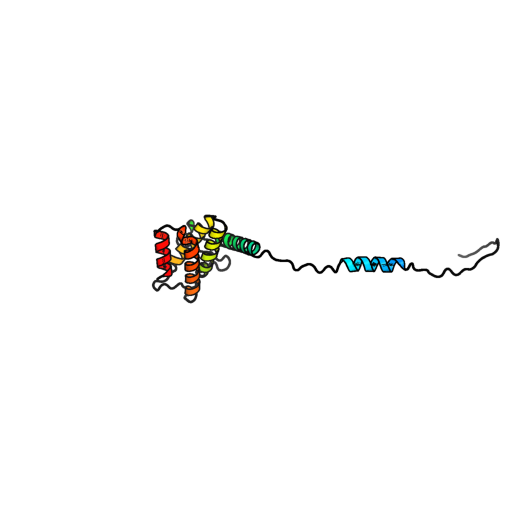CA 1
ATOM 633 C C . VAL A 1 88 ? 0.733 -12.447 9.974 1.00 85.56 88 VAL A C 1
ATOM 635 O O . VAL A 1 88 ? 1.356 -12.517 8.908 1.00 85.56 88 VAL A O 1
ATOM 638 N N . LEU A 1 89 ? -0.185 -11.509 10.215 1.00 91.25 89 LEU A N 1
ATOM 639 C CA . LEU A 1 89 ? -0.421 -10.343 9.364 1.00 91.25 89 LEU A CA 1
ATOM 640 C C . LEU A 1 89 ? 0.394 -9.172 9.908 1.00 91.25 89 LEU A C 1
ATOM 642 O O . LEU A 1 89 ? 0.075 -8.647 10.973 1.00 91.25 89 LEU A O 1
ATOM 646 N N . HIS A 1 90 ? 1.454 -8.796 9.197 1.00 88.25 90 HIS A N 1
ATOM 647 C CA . HIS A 1 90 ? 2.362 -7.730 9.613 1.00 88.25 90 HIS A CA 1
ATOM 648 C C . HIS A 1 90 ? 1.868 -6.376 9.111 1.00 88.25 90 HIS A C 1
ATOM 650 O O . HIS A 1 90 ? 1.661 -6.194 7.914 1.00 88.25 90 HIS A O 1
ATOM 656 N N . THR A 1 91 ? 1.739 -5.398 9.998 1.00 86.06 91 THR A N 1
ATOM 657 C CA . THR A 1 91 ? 1.411 -4.001 9.650 1.00 86.06 91 THR A CA 1
ATOM 658 C C . THR A 1 91 ? 2.525 -3.291 8.887 1.00 86.06 91 THR A C 1
ATOM 660 O O . THR A 1 91 ? 2.239 -2.374 8.121 1.00 86.06 91 THR A O 1
ATOM 663 N N . ARG A 1 92 ? 3.770 -3.796 8.939 1.00 88.31 92 ARG A N 1
ATOM 664 C CA . ARG A 1 92 ? 4.831 -3.418 7.981 1.00 88.31 92 ARG A CA 1
ATOM 665 C C . ARG A 1 92 ? 4.440 -3.632 6.518 1.00 88.31 92 ARG A C 1
ATOM 667 O O . ARG A 1 92 ? 5.083 -3.087 5.629 1.00 88.31 92 ARG A O 1
ATOM 674 N N . ALA A 1 93 ? 3.352 -4.357 6.250 1.00 88.94 93 ALA A N 1
ATOM 675 C CA . ALA A 1 93 ? 2.716 -4.388 4.941 1.00 88.94 93 ALA A CA 1
ATOM 676 C C . ALA A 1 93 ? 2.372 -2.991 4.387 1.00 88.94 93 ALA A C 1
ATOM 678 O O . ALA A 1 93 ? 2.211 -2.878 3.179 1.00 88.94 93 ALA A O 1
ATOM 679 N N . ALA A 1 94 ? 2.317 -1.921 5.191 1.00 90.94 94 ALA A N 1
ATOM 680 C CA . ALA A 1 94 ? 2.197 -0.552 4.678 1.00 90.94 94 ALA A CA 1
ATOM 681 C C . ALA A 1 94 ? 3.286 -0.177 3.658 1.00 90.94 94 ALA A C 1
ATOM 683 O O . ALA A 1 94 ? 3.010 0.560 2.712 1.00 90.94 94 ALA A O 1
ATOM 684 N N . GLU A 1 95 ? 4.488 -0.750 3.776 1.00 94.50 95 GLU A N 1
ATOM 685 C CA . GLU A 1 95 ? 5.578 -0.577 2.806 1.00 94.50 95 GLU A CA 1
ATOM 686 C C . GLU A 1 95 ? 5.217 -1.087 1.398 1.00 94.50 95 GLU A C 1
ATOM 688 O O . GLU A 1 95 ? 5.829 -0.677 0.415 1.00 94.50 95 GLU A O 1
ATOM 693 N N . ALA A 1 96 ? 4.185 -1.927 1.267 1.00 97.06 96 ALA A N 1
ATOM 694 C CA . ALA A 1 96 ? 3.668 -2.405 -0.014 1.00 97.06 96 ALA A CA 1
ATOM 695 C C . ALA A 1 96 ? 2.648 -1.458 -0.674 1.00 97.06 96 ALA A C 1
ATOM 697 O O . ALA A 1 96 ? 2.364 -1.611 -1.864 1.00 97.06 96 ALA A O 1
ATOM 698 N N . VAL A 1 97 ? 2.121 -0.460 0.045 1.00 97.94 97 VAL A N 1
ATOM 699 C CA . VAL A 1 97 ? 1.146 0.492 -0.512 1.00 97.94 97 VAL A CA 1
ATOM 700 C C . VAL A 1 97 ? 1.780 1.325 -1.633 1.00 97.94 97 VAL A C 1
ATOM 702 O O . VAL A 1 97 ? 1.196 1.450 -2.711 1.00 97.94 97 VAL A O 1
ATOM 705 N N . TRP A 1 98 ? 2.993 1.845 -1.420 1.00 98.06 98 TRP A N 1
ATOM 706 C CA . TRP A 1 98 ? 3.704 2.635 -2.429 1.00 98.06 98 TRP A CA 1
ATOM 707 C C . TRP A 1 98 ? 4.060 1.833 -3.699 1.00 98.06 98 TRP A C 1
ATOM 709 O O . TRP A 1 98 ? 3.744 2.303 -4.794 1.00 98.06 98 TRP A O 1
ATOM 719 N N . PRO A 1 99 ? 4.627 0.610 -3.617 1.00 98.12 99 PRO A N 1
ATOM 720 C CA . PRO A 1 99 ? 4.829 -0.249 -4.782 1.00 98.12 99 PRO A CA 1
ATOM 721 C C . PRO A 1 99 ? 3.576 -0.463 -5.637 1.00 98.12 99 PRO A C 1
ATOM 723 O O . PRO A 1 99 ? 3.665 -0.379 -6.862 1.00 98.12 99 PRO A O 1
ATOM 726 N N . PHE A 1 100 ? 2.403 -0.687 -5.031 1.00 98.69 100 PHE A N 1
ATOM 727 C CA . PHE A 1 100 ? 1.159 -0.803 -5.798 1.00 98.69 100 PHE A CA 1
ATOM 728 C C . PHE A 1 100 ? 0.772 0.508 -6.493 1.00 98.69 100 PHE A C 1
ATOM 730 O O . PHE A 1 100 ? 0.359 0.477 -7.654 1.00 98.69 100 PHE A O 1
ATOM 737 N N . ALA A 1 101 ? 0.940 1.651 -5.820 1.00 98.44 101 ALA A N 1
ATOM 738 C CA . ALA A 1 101 ? 0.671 2.970 -6.395 1.00 98.44 101 ALA A CA 1
ATOM 739 C C . ALA A 1 101 ? 1.552 3.230 -7.622 1.00 98.44 101 ALA A C 1
ATOM 741 O O . ALA A 1 101 ? 1.062 3.647 -8.672 1.00 98.44 101 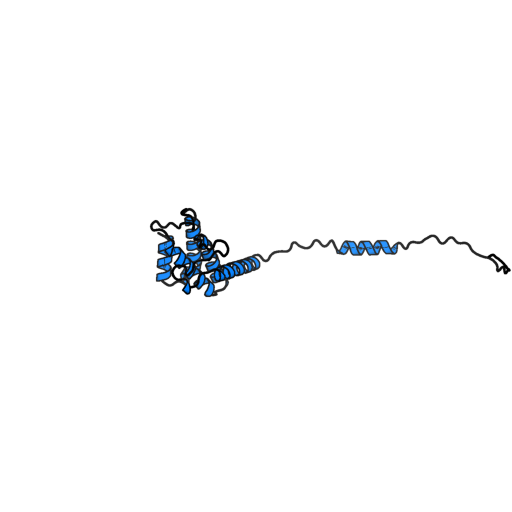ALA A O 1
ATOM 742 N N . LEU A 1 102 ? 2.848 2.937 -7.497 1.00 98.00 102 LEU A N 1
ATOM 743 C CA . LEU A 1 102 ? 3.819 3.125 -8.565 1.00 98.00 102 LEU A CA 1
ATOM 744 C C . LEU A 1 102 ? 3.558 2.175 -9.739 1.00 98.00 102 LEU A C 1
ATOM 746 O O . LEU A 1 102 ? 3.601 2.597 -10.890 1.00 98.00 102 LEU A O 1
ATOM 750 N N . GLN A 1 103 ? 3.228 0.912 -9.466 1.00 98.31 103 GLN A N 1
ATOM 751 C CA . GLN A 1 103 ? 2.906 -0.050 -10.518 1.00 98.31 103 GLN A CA 1
ATOM 752 C C . GLN A 1 103 ? 1.635 0.354 -11.279 1.00 98.31 103 GLN A C 1
ATOM 754 O O . GLN A 1 103 ? 1.607 0.263 -12.508 1.00 98.31 103 GLN A O 1
ATOM 759 N N . PHE A 1 104 ? 0.605 0.846 -10.582 1.00 98.44 104 PHE A N 1
ATOM 760 C CA . PHE A 1 104 ? -0.575 1.423 -11.227 1.00 98.44 104 PHE A CA 1
ATOM 761 C C . PHE A 1 104 ? -0.206 2.642 -12.081 1.00 98.44 104 PHE A C 1
ATOM 763 O O . PHE A 1 104 ? -0.638 2.728 -13.224 1.00 98.44 104 PHE A O 1
ATOM 770 N N . ALA A 1 105 ? 0.638 3.546 -11.580 1.00 96.88 105 ALA A N 1
ATOM 771 C CA . ALA A 1 105 ? 1.071 4.720 -12.335 1.00 96.88 105 ALA A CA 1
ATOM 772 C C . ALA A 1 105 ? 1.865 4.368 -13.608 1.00 96.88 105 ALA A C 1
ATOM 774 O O . ALA A 1 105 ? 1.706 5.032 -14.630 1.00 96.88 105 ALA A O 1
ATOM 775 N N . GLU A 1 106 ? 2.699 3.325 -13.567 1.00 95.44 106 GLU A N 1
ATOM 776 C CA . GLU A 1 106 ? 3.505 2.890 -14.717 1.00 95.44 106 GLU A CA 1
ATOM 777 C C . GLU A 1 106 ? 2.691 2.101 -15.760 1.00 95.44 106 GLU A C 1
ATOM 779 O O . GLU A 1 106 ? 3.052 2.101 -16.936 1.00 95.44 106 GLU A O 1
ATOM 784 N N . THR A 1 107 ? 1.607 1.422 -15.361 1.00 96.94 107 THR A N 1
ATOM 785 C CA . THR A 1 107 ? 0.879 0.481 -16.244 1.00 96.94 107 THR A CA 1
ATOM 786 C C . THR A 1 107 ? -0.569 0.854 -16.550 1.00 96.94 107 THR A C 1
ATOM 788 O O . THR A 1 107 ? -1.103 0.423 -17.569 1.00 96.94 107 THR A O 1
ATOM 791 N N . GLY A 1 108 ? -1.226 1.618 -15.679 1.00 97.31 108 GLY A N 1
ATOM 792 C CA . GLY A 1 108 ? -2.669 1.865 -15.715 1.00 97.31 108 GLY A CA 1
ATOM 793 C C . GLY A 1 108 ? -3.530 0.645 -15.359 1.00 97.31 108 GLY A C 1
ATOM 794 O O . GLY A 1 108 ? -4.745 0.683 -15.542 1.00 97.31 108 GLY A O 1
ATOM 795 N N . GLU A 1 109 ? -2.947 -0.458 -14.875 1.00 98.12 109 GLU A N 1
ATOM 796 C CA . GLU A 1 109 ? -3.705 -1.673 -14.568 1.00 98.12 109 GLU A CA 1
ATOM 797 C C . GLU A 1 109 ? -4.461 -1.552 -13.232 1.00 98.12 109 GLU A C 1
ATOM 799 O O . GLU A 1 109 ? -3.880 -1.641 -12.148 1.00 98.12 109 GLU A O 1
ATOM 804 N N . GLU A 1 110 ? -5.790 -1.433 -13.308 1.00 98.06 110 GLU A N 1
ATOM 805 C CA . GLU A 1 110 ? -6.702 -1.256 -12.160 1.00 98.06 110 GLU A CA 1
ATOM 806 C C . GLU A 1 110 ? -6.544 -2.297 -11.043 1.00 98.06 110 GLU A C 1
ATOM 808 O O . GLU A 1 110 ? -6.836 -2.015 -9.881 1.00 98.06 110 GLU A O 1
ATOM 813 N N . ARG A 1 111 ? -6.044 -3.504 -11.351 1.00 98.06 111 ARG A N 1
ATOM 814 C CA . ARG A 1 111 ? -5.804 -4.532 -10.327 1.00 98.06 111 ARG A CA 1
ATOM 815 C C . ARG A 1 111 ? -4.875 -4.039 -9.215 1.00 98.06 111 ARG A C 1
ATOM 817 O O . ARG A 1 111 ? -5.107 -4.356 -8.053 1.00 98.06 111 ARG A O 1
ATOM 824 N N . PHE A 1 112 ? -3.873 -3.225 -9.547 1.00 98.50 112 PHE A N 1
ATOM 825 C CA . PHE A 1 112 ? -2.936 -2.696 -8.558 1.00 98.50 112 PHE A CA 1
ATOM 826 C C . PHE A 1 112 ? -3.566 -1.585 -7.721 1.00 98.50 112 PHE A C 1
ATOM 828 O O . PHE A 1 112 ? -3.324 -1.521 -6.517 1.00 98.50 112 PHE A O 1
ATOM 835 N N . LEU A 1 113 ? -4.446 -0.773 -8.315 1.00 98.25 113 LEU A N 1
ATOM 836 C CA . LEU A 1 113 ? -5.231 0.210 -7.573 1.00 98.25 113 LEU A CA 1
ATOM 837 C C . LEU A 1 113 ? -6.217 -0.474 -6.610 1.00 98.25 113 LEU A C 1
ATOM 839 O O . LEU A 1 113 ? -6.375 -0.032 -5.472 1.00 98.25 113 LEU A O 1
ATOM 843 N N . HIS A 1 114 ? -6.840 -1.583 -7.018 1.00 98.31 114 HIS A N 1
ATOM 844 C CA . HIS A 1 114 ? -7.677 -2.402 -6.135 1.00 98.31 114 HIS A CA 1
ATOM 845 C C . HIS A 1 114 ? -6.884 -3.006 -4.971 1.00 98.31 114 HIS A C 1
ATOM 847 O O . HIS A 1 114 ? -7.310 -2.874 -3.822 1.00 98.31 114 HIS A O 1
ATOM 853 N N . SER A 1 115 ? -5.723 -3.611 -5.236 1.00 98.44 115 SER A N 1
ATOM 854 C CA . SER A 1 115 ? -4.867 -4.163 -4.179 1.00 98.44 115 SER A CA 1
ATOM 855 C C . SER A 1 115 ? -4.370 -3.093 -3.210 1.00 98.44 115 SER A C 1
ATOM 857 O O . SER A 1 115 ? -4.401 -3.308 -1.996 1.00 98.44 115 SER A O 1
ATOM 859 N N . LEU A 1 116 ? -3.997 -1.916 -3.719 1.00 98.44 116 LEU A N 1
ATOM 860 C CA . LEU A 1 116 ? -3.654 -0.747 -2.910 1.00 98.44 116 LEU A CA 1
ATOM 861 C C . LEU A 1 116 ? -4.806 -0.341 -1.986 1.00 98.44 116 LEU A C 1
ATOM 863 O O . LEU A 1 116 ? -4.596 -0.173 -0.785 1.00 98.44 116 LEU A O 1
ATOM 867 N N . ARG A 1 117 ? -6.024 -0.201 -2.530 1.00 98.19 117 ARG A N 1
ATOM 868 C CA . ARG A 1 117 ? -7.218 0.193 -1.763 1.00 98.19 117 ARG A CA 1
ATOM 869 C C . ARG A 1 117 ? -7.504 -0.798 -0.642 1.00 98.19 117 ARG A C 1
ATOM 871 O O . ARG A 1 117 ? -7.698 -0.383 0.497 1.00 98.19 117 ARG A O 1
ATOM 878 N N . ALA A 1 118 ? -7.501 -2.090 -0.960 1.00 98.25 118 ALA A N 1
ATOM 879 C CA . ALA A 1 118 ? -7.774 -3.141 0.011 1.00 98.25 118 ALA A CA 1
ATOM 880 C C . ALA A 1 118 ? -6.745 -3.129 1.153 1.00 98.25 118 ALA A C 1
ATOM 882 O O . ALA A 1 118 ? -7.117 -3.177 2.327 1.00 98.25 118 ALA A O 1
ATOM 883 N N . LEU A 1 119 ? -5.459 -2.993 0.818 1.00 98.25 119 LEU A N 1
ATOM 884 C CA . LEU A 1 119 ? -4.385 -2.940 1.806 1.00 98.25 119 LEU A CA 1
ATOM 885 C C . LEU A 1 119 ? -4.476 -1.698 2.698 1.00 98.25 119 LEU A C 1
ATOM 887 O O . LEU A 1 119 ? -4.420 -1.820 3.921 1.00 98.25 119 LEU A O 1
ATOM 891 N N . ALA A 1 120 ? -4.671 -0.516 2.110 1.00 97.69 120 ALA A N 1
ATOM 892 C CA . ALA A 1 120 ? -4.813 0.727 2.864 1.00 97.69 120 ALA A CA 1
ATOM 893 C C . ALA A 1 120 ? -6.020 0.680 3.812 1.00 97.69 120 ALA A C 1
ATOM 895 O O . ALA A 1 120 ? -5.895 1.001 4.989 1.00 97.69 120 ALA A O 1
ATOM 896 N N . GLN A 1 121 ? -7.169 0.182 3.346 1.00 97.44 121 GLN A N 1
ATOM 897 C CA . GLN A 1 121 ? -8.352 0.013 4.193 1.00 97.44 121 GLN A CA 1
ATOM 898 C C . GLN A 1 121 ? -8.104 -0.936 5.368 1.00 97.44 121 GLN A C 1
ATOM 900 O O . GLN A 1 121 ? -8.633 -0.705 6.457 1.00 97.44 121 GLN A O 1
ATOM 905 N N . TRP A 1 122 ? -7.333 -2.011 5.171 1.00 97.56 122 TRP A N 1
ATOM 906 C CA . TRP A 1 122 ? -6.930 -2.880 6.275 1.00 97.56 122 TRP A CA 1
ATOM 907 C C . TRP A 1 122 ? -6.041 -2.138 7.277 1.00 97.56 122 TRP A C 1
ATOM 909 O O . TRP A 1 122 ? -6.325 -2.199 8.474 1.00 97.56 122 TRP A O 1
ATOM 919 N N . LEU A 1 123 ? -5.043 -1.387 6.799 1.00 96.50 123 LEU A N 1
ATOM 920 C CA . LEU A 1 123 ? -4.135 -0.585 7.630 1.00 96.50 123 LEU A CA 1
ATOM 921 C C . LEU A 1 123 ? -4.864 0.501 8.423 1.00 96.50 123 LEU A C 1
ATOM 923 O O . LEU A 1 123 ? -4.551 0.696 9.594 1.00 96.50 123 LEU A O 1
ATOM 927 N N . PHE A 1 124 ? -5.874 1.157 7.850 1.00 96.56 124 PHE A N 1
ATOM 928 C CA . PHE A 1 124 ? -6.684 2.144 8.575 1.00 96.56 124 PHE A CA 1
ATOM 929 C C . PHE A 1 124 ? -7.375 1.522 9.789 1.00 96.56 124 PHE A C 1
ATOM 931 O O . PHE A 1 124 ? -7.436 2.136 10.846 1.00 96.56 124 PHE A O 1
ATOM 938 N N . ARG A 1 125 ? -7.826 0.263 9.682 1.00 95.75 125 ARG A N 1
ATOM 939 C CA . ARG A 1 125 ? -8.389 -0.476 10.826 1.00 95.75 125 ARG A CA 1
ATOM 940 C C . ARG A 1 125 ? -7.338 -0.888 11.861 1.00 95.75 125 ARG A C 1
ATOM 942 O O . ARG A 1 125 ? -7.718 -1.223 12.976 1.00 95.75 125 ARG A O 1
ATOM 949 N N . GLN A 1 126 ? -6.055 -0.906 11.493 1.00 94.94 126 GLN A N 1
ATOM 950 C CA . GLN A 1 126 ? -4.952 -1.200 12.416 1.00 94.94 126 GLN A CA 1
ATOM 951 C C . GLN A 1 126 ? -4.433 0.054 13.137 1.00 94.94 126 GLN A C 1
ATOM 953 O O . GLN A 1 126 ? -3.691 -0.079 14.115 1.00 94.94 126 GLN A O 1
ATOM 958 N N . GLN A 1 127 ? -4.798 1.253 12.668 1.00 95.38 127 GLN A N 1
ATOM 959 C CA . GLN A 1 127 ? -4.386 2.501 13.300 1.00 95.38 127 GLN A CA 1
ATOM 960 C C . GLN A 1 127 ? -4.967 2.583 14.713 1.00 95.38 127 GLN A C 1
ATOM 962 O O . GLN A 1 127 ? -6.136 2.269 14.952 1.00 95.38 127 GLN A O 1
ATOM 967 N N . GLN A 1 128 ? -4.127 2.962 15.664 1.00 95.19 128 GLN A N 1
ATOM 968 C CA . GLN A 1 128 ? -4.509 3.137 17.054 1.00 95.19 128 GLN A CA 1
ATOM 969 C C . GLN A 1 128 ? -5.252 4.472 17.244 1.00 95.19 128 GLN A C 1
ATOM 971 O O . GLN A 1 128 ? -5.149 5.367 16.402 1.00 95.19 128 GLN A O 1
ATOM 976 N N . PRO A 1 129 ? -5.990 4.647 18.357 1.00 95.00 129 PRO A N 1
ATOM 977 C CA . PRO A 1 129 ? -6.708 5.894 18.631 1.00 95.00 129 PRO A CA 1
ATOM 978 C C . PRO A 1 129 ? -5.825 7.147 18.711 1.00 95.00 129 PRO A C 1
ATOM 980 O O . PRO A 1 129 ? -6.346 8.245 18.568 1.00 95.00 129 PRO A O 1
ATOM 983 N N . ASP A 1 130 ? -4.522 6.990 18.958 1.00 94.81 130 ASP A N 1
ATOM 984 C CA . ASP A 1 130 ? -3.529 8.071 19.003 1.00 94.81 130 ASP A CA 1
ATOM 985 C C . ASP A 1 130 ? -2.821 8.311 17.655 1.00 94.81 130 ASP A C 1
ATOM 987 O O . ASP A 1 130 ? -1.779 8.960 17.618 1.00 94.81 130 ASP A O 1
ATOM 991 N N . GLY A 1 131 ? -3.339 7.733 16.566 1.00 95.06 131 GLY A N 1
ATOM 992 C CA . GLY A 1 131 ? -2.791 7.864 15.214 1.00 95.06 131 GLY A CA 1
ATOM 993 C C . GLY A 1 131 ? -1.629 6.915 14.906 1.00 95.06 131 GLY A C 1
ATOM 994 O O . GLY A 1 131 ? -1.277 6.735 13.738 1.00 95.06 131 GLY A O 1
ATOM 995 N N . SER A 1 132 ? -1.054 6.249 15.911 1.00 95.44 132 SER A N 1
ATOM 996 C CA . SER A 1 132 ? 0.076 5.343 15.703 1.00 95.44 132 SER A CA 1
ATOM 997 C C . SER A 1 132 ? -0.330 4.024 15.039 1.00 95.44 132 SER A C 1
ATOM 999 O O . SER A 1 132 ? -1.478 3.585 15.108 1.00 95.44 132 SER A O 1
ATOM 1001 N N . TRP A 1 133 ? 0.636 3.334 14.435 1.00 94.25 133 TRP A N 1
ATOM 1002 C CA . TRP A 1 133 ? 0.491 1.933 14.047 1.00 94.25 133 TRP A CA 1
ATOM 1003 C C . TRP A 1 133 ? 1.494 1.079 14.804 1.00 94.25 133 TRP A C 1
ATOM 1005 O O . TRP A 1 133 ? 2.692 1.363 14.825 1.00 94.25 133 TRP A O 1
ATOM 1015 N N . LYS A 1 134 ? 1.005 -0.010 15.395 1.00 92.69 134 LYS A N 1
ATOM 1016 C CA . LYS A 1 134 ? 1.850 -1.031 16.019 1.00 92.69 134 LYS A CA 1
ATOM 1017 C C . LYS A 1 134 ? 2.470 -1.913 14.954 1.00 92.69 134 LYS A C 1
ATOM 1019 O O . LYS A 1 134 ? 1.798 -2.233 13.977 1.00 92.69 134 LYS A O 1
ATOM 1024 N N . GLU A 1 135 ? 3.708 -2.341 15.150 1.00 90.25 135 GLU A N 1
ATOM 1025 C CA . GLU A 1 135 ? 4.347 -3.394 14.365 1.00 90.25 135 GLU A CA 1
ATOM 1026 C C . GLU A 1 135 ? 3.847 -4.762 14.826 1.00 90.25 135 GLU A C 1
ATOM 1028 O O . GLU A 1 135 ? 4.350 -5.308 15.791 1.00 90.25 135 GLU A O 1
ATOM 1033 N N . THR A 1 136 ? 2.876 -5.359 14.140 1.00 87.88 136 THR A N 1
ATOM 1034 C CA . THR A 1 136 ? 2.355 -6.670 14.549 1.00 87.88 136 THR A CA 1
ATOM 1035 C C . THR A 1 136 ? 3.350 -7.801 14.234 1.00 87.88 136 THR A C 1
ATOM 1037 O O . THR A 1 136 ? 3.968 -7.798 13.162 1.00 87.88 136 THR A O 1
ATOM 1040 N N . PRO A 1 137 ? 3.499 -8.813 15.116 1.00 87.12 137 PRO A N 1
ATOM 1041 C CA . PRO A 1 137 ? 2.704 -9.087 16.325 1.00 87.12 137 PRO A CA 1
ATOM 1042 C C . PRO A 1 137 ? 3.172 -8.353 17.595 1.00 87.12 137 PRO A C 1
ATOM 1044 O O . PRO A 1 137 ? 2.668 -8.634 18.677 1.00 87.12 137 PRO A O 1
ATOM 1047 N N . GLU A 1 138 ? 4.161 -7.477 17.488 1.00 85.88 138 GLU A N 1
ATOM 1048 C CA . GLU A 1 138 ? 4.689 -6.692 18.597 1.00 85.88 138 GLU A CA 1
ATOM 1049 C C . GLU A 1 138 ? 3.807 -5.455 18.865 1.00 85.88 138 GLU A C 1
ATOM 1051 O O . GLU A 1 138 ? 2.889 -5.112 18.119 1.00 85.88 138 GLU A O 1
ATOM 1056 N N . GLU A 1 139 ? 4.067 -4.771 19.978 1.00 89.44 139 GLU A N 1
ATOM 1057 C CA . GLU A 1 139 ? 3.287 -3.597 20.399 1.00 89.44 139 GLU A CA 1
ATOM 1058 C C . GLU A 1 139 ? 4.034 -2.275 20.147 1.00 89.44 139 GLU A C 1
ATOM 1060 O O . GLU A 1 139 ? 3.548 -1.199 20.495 1.00 89.44 139 GLU A O 1
ATOM 1065 N N . TRP A 1 140 ? 5.231 -2.340 19.557 1.00 90.88 140 TRP A N 1
ATOM 1066 C CA . TRP A 1 140 ? 6.064 -1.173 19.285 1.00 90.88 140 TRP A CA 1
ATOM 1067 C C . TRP A 1 140 ? 5.513 -0.350 18.118 1.00 90.88 140 TRP A C 1
ATOM 1069 O O . TRP A 1 140 ? 5.129 -0.889 17.084 1.00 90.88 140 TRP A O 1
ATOM 1079 N N . THR A 1 141 ? 5.503 0.974 18.264 1.00 91.62 141 THR A N 1
ATOM 1080 C CA . THR A 1 141 ? 4.920 1.909 17.291 1.00 91.62 141 THR A CA 1
ATOM 1081 C C . THR A 1 141 ? 5.943 2.592 16.385 1.00 91.62 141 THR A C 1
ATOM 1083 O O . THR A 1 141 ? 5.583 3.480 15.614 1.00 91.62 141 THR A O 1
ATOM 1086 N N . GLY A 1 142 ? 7.223 2.210 16.434 1.00 86.62 142 GLY A N 1
ATOM 1087 C CA . GLY A 1 142 ? 8.273 2.916 15.687 1.00 86.62 142 GLY A CA 1
ATOM 1088 C C . GLY A 1 142 ? 8.165 2.808 14.167 1.00 86.62 142 GLY A C 1
ATOM 1089 O O . GLY A 1 142 ? 8.725 3.647 13.470 1.00 86.62 142 GLY A O 1
ATOM 1090 N N . THR A 1 143 ? 7.385 1.855 13.651 1.00 86.31 143 THR A N 1
ATOM 1091 C CA . THR A 1 143 ? 7.083 1.769 12.214 1.00 86.31 143 THR A CA 1
ATOM 1092 C C . THR A 1 143 ? 6.077 2.823 11.750 1.00 86.31 143 THR A C 1
ATOM 1094 O O . THR A 1 143 ? 5.944 3.019 10.548 1.00 86.31 143 THR A O 1
ATOM 1097 N N . THR A 1 144 ? 5.407 3.550 12.657 1.00 94.25 144 THR A N 1
ATOM 1098 C CA . THR A 1 144 ? 4.415 4.597 12.324 1.00 94.25 144 THR A CA 1
ATOM 1099 C C . THR A 1 144 ? 4.941 5.577 11.277 1.00 94.25 144 THR A C 1
ATOM 1101 O O . THR A 1 144 ? 4.238 5.874 10.316 1.00 94.25 144 THR A O 1
ATOM 1104 N N . THR A 1 145 ? 6.192 6.029 11.413 1.00 94.31 145 THR A N 1
ATOM 1105 C CA . THR A 1 145 ? 6.821 6.949 10.453 1.00 94.31 145 THR A CA 1
ATOM 1106 C C . THR A 1 145 ? 6.904 6.347 9.051 1.00 94.31 145 THR A C 1
ATOM 1108 O O . THR A 1 145 ? 6.556 7.014 8.078 1.00 94.31 145 THR A O 1
ATOM 1111 N N . ASP A 1 146 ? 7.326 5.085 8.942 1.00 92.00 146 ASP A N 1
ATOM 1112 C CA . ASP A 1 146 ? 7.443 4.391 7.658 1.00 92.00 146 ASP A CA 1
ATOM 1113 C C . ASP A 1 146 ? 6.058 4.172 7.033 1.00 92.00 146 ASP A C 1
ATOM 1115 O O . ASP A 1 146 ? 5.861 4.433 5.847 1.00 92.00 146 ASP A O 1
ATOM 1119 N N . GLN A 1 147 ? 5.067 3.767 7.835 1.00 94.56 147 GLN A N 1
ATOM 1120 C CA . GLN A 1 147 ? 3.695 3.560 7.360 1.00 94.56 147 GLN A CA 1
ATOM 1121 C C . GLN A 1 147 ? 3.073 4.870 6.856 1.00 94.56 147 GLN A C 1
ATOM 1123 O O . GLN A 1 147 ? 2.526 4.909 5.751 1.00 94.56 147 GLN A O 1
ATOM 1128 N N . LEU A 1 148 ? 3.224 5.956 7.619 1.00 96.19 148 LEU A N 1
ATOM 1129 C CA . LEU A 1 148 ? 2.753 7.286 7.241 1.00 96.19 148 LEU A CA 1
ATOM 1130 C C . LEU A 1 148 ? 3.409 7.762 5.940 1.00 96.19 148 LEU A C 1
ATOM 1132 O O . LEU A 1 148 ? 2.711 8.206 5.029 1.00 96.19 148 LEU A O 1
ATOM 1136 N N . LEU A 1 149 ? 4.734 7.626 5.817 1.00 97.12 149 LEU A N 1
ATOM 1137 C CA . LEU A 1 149 ? 5.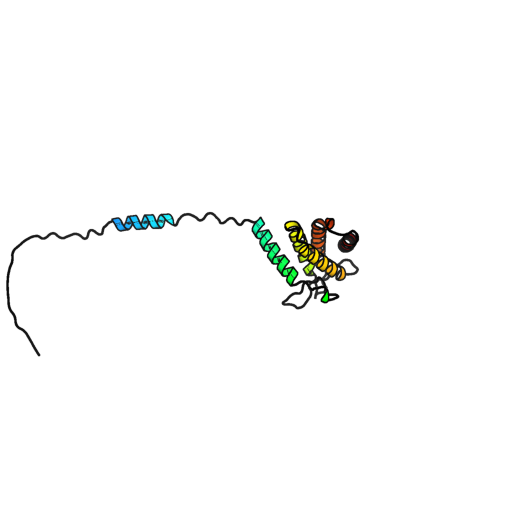465 8.020 4.612 1.00 97.12 149 LEU A CA 1
ATOM 1138 C C . LEU A 1 149 ? 4.934 7.290 3.371 1.00 97.12 149 LEU A C 1
ATOM 1140 O O . LEU A 1 149 ? 4.690 7.916 2.339 1.00 97.12 149 LEU A O 1
ATOM 1144 N N . MET A 1 150 ? 4.723 5.977 3.472 1.00 97.44 150 MET A N 1
ATOM 1145 C CA . MET A 1 150 ? 4.241 5.161 2.354 1.00 97.44 150 MET A CA 1
ATOM 1146 C C . MET A 1 150 ? 2.804 5.516 1.960 1.00 97.44 150 MET A C 1
ATOM 1148 O O . MET A 1 150 ? 2.501 5.582 0.766 1.00 97.44 150 MET A O 1
ATOM 1152 N N . LEU A 1 151 ? 1.937 5.808 2.936 1.00 97.25 151 LEU A N 1
ATOM 1153 C CA . LEU A 1 151 ? 0.575 6.285 2.684 1.00 97.25 151 LEU A CA 1
ATOM 1154 C C . LEU A 1 151 ? 0.570 7.669 2.020 1.00 97.25 151 LEU A C 1
ATOM 1156 O O . LEU A 1 151 ? -0.140 7.868 1.036 1.00 97.25 151 LEU A O 1
ATOM 1160 N N . VAL A 1 152 ? 1.389 8.613 2.490 1.00 98.00 152 VAL A N 1
ATOM 1161 C CA . VAL A 1 152 ? 1.480 9.960 1.901 1.00 98.00 152 VAL A CA 1
ATOM 1162 C C . VAL A 1 152 ? 1.959 9.899 0.451 1.00 98.00 152 VAL A C 1
ATOM 1164 O O . VAL A 1 152 ? 1.333 10.503 -0.423 1.00 98.00 152 VAL A O 1
ATOM 1167 N N . LEU A 1 153 ? 3.026 9.145 0.170 1.00 98.12 153 LEU A N 1
ATOM 1168 C CA . LEU A 1 153 ? 3.559 9.006 -1.190 1.00 98.12 153 LEU A CA 1
ATOM 1169 C C . LEU A 1 153 ? 2.532 8.363 -2.127 1.00 98.12 153 LEU A C 1
ATOM 1171 O O . LEU A 1 153 ? 2.271 8.877 -3.216 1.00 98.12 153 LEU A O 1
ATOM 1175 N N . ALA A 1 154 ? 1.891 7.278 -1.687 1.00 98.19 154 ALA A N 1
ATOM 1176 C CA . ALA A 1 154 ? 0.847 6.627 -2.468 1.00 98.19 154 ALA A CA 1
ATOM 1177 C C . ALA A 1 154 ? -0.334 7.568 -2.729 1.00 98.19 154 ALA A C 1
ATOM 1179 O O . ALA A 1 154 ? -0.773 7.697 -3.872 1.00 98.19 154 ALA A O 1
ATOM 1180 N N . TYR A 1 155 ? -0.807 8.284 -1.706 1.00 98.25 155 TYR A N 1
ATOM 1181 C CA . TYR A 1 155 ? -1.889 9.252 -1.847 1.00 98.25 155 TYR A CA 1
ATOM 1182 C C . TYR A 1 155 ? -1.558 10.333 -2.883 1.00 98.25 155 TYR A C 1
ATOM 1184 O O . TYR A 1 155 ? -2.367 10.602 -3.774 1.00 98.25 155 TYR A O 1
ATOM 1192 N N . GLN A 1 156 ? -0.358 10.915 -2.830 1.00 97.94 156 GLN A N 1
ATOM 1193 C CA . GLN A 1 156 ? 0.081 11.915 -3.810 1.00 97.94 156 GLN A CA 1
ATOM 1194 C C . GLN A 1 156 ? 0.053 11.377 -5.246 1.00 97.94 156 GLN A C 1
ATOM 1196 O O . GLN A 1 156 ? -0.322 12.102 -6.165 1.00 97.94 156 GLN A O 1
ATOM 1201 N N . GLN A 1 157 ? 0.393 10.102 -5.436 1.00 98.19 157 GLN A N 1
ATOM 1202 C CA . GLN A 1 157 ? 0.453 9.474 -6.753 1.00 98.19 157 GLN A CA 1
ATOM 1203 C C . GLN A 1 157 ? -0.917 9.070 -7.312 1.00 98.19 157 GLN A C 1
ATOM 1205 O O . GLN A 1 157 ? -1.116 9.168 -8.523 1.00 98.19 157 GLN A O 1
ATOM 1210 N N . VAL A 1 158 ? -1.848 8.596 -6.471 1.00 97.69 158 VAL A N 1
ATOM 1211 C CA . VAL A 1 158 ? -3.100 7.963 -6.943 1.00 97.69 158 VAL A CA 1
ATOM 1212 C C . VAL A 1 158 ? -4.400 8.645 -6.498 1.00 97.69 158 VAL A C 1
ATOM 1214 O O . VAL A 1 158 ? -5.475 8.240 -6.937 1.00 97.69 158 VAL A O 1
ATOM 1217 N N . SER A 1 159 ? -4.349 9.716 -5.698 1.00 97.62 159 SER A N 1
ATOM 1218 C CA . SER A 1 159 ? -5.551 10.404 -5.173 1.00 97.62 159 SER A CA 1
ATOM 1219 C C . SER A 1 159 ? -6.499 10.979 -6.233 1.00 97.62 159 SER A C 1
ATOM 1221 O O . SER A 1 159 ? -7.694 11.154 -5.966 1.00 97.62 159 SER A O 1
ATOM 1223 N N . SER A 1 160 ? -6.009 11.240 -7.447 1.00 97.31 160 SER A N 1
ATOM 1224 C CA . SER A 1 160 ? -6.837 11.637 -8.594 1.00 97.31 160 SER A CA 1
ATOM 1225 C C . SER A 1 160 ? -7.798 10.532 -9.044 1.00 97.31 160 SER A C 1
ATOM 1227 O O . SER A 1 160 ? -8.859 10.829 -9.585 1.00 97.31 160 SER A O 1
ATOM 1229 N N . SER A 1 161 ? -7.455 9.269 -8.775 1.00 97.50 161 SER A N 1
ATOM 1230 C CA . SER A 1 161 ? -8.260 8.084 -9.101 1.00 97.50 161 SER A CA 1
ATOM 1231 C C . SER A 1 161 ? -9.226 7.696 -7.975 1.00 97.50 161 SER A C 1
ATOM 1233 O O . SER A 1 161 ? -9.954 6.710 -8.085 1.00 97.50 161 SER A O 1
ATOM 1235 N N . PHE A 1 162 ? -9.232 8.447 -6.870 1.00 97.88 162 PHE A N 1
ATOM 1236 C CA . PHE A 1 162 ? -10.080 8.191 -5.710 1.00 97.88 162 PHE A CA 1
ATOM 1237 C C . PHE A 1 162 ? -11.412 8.943 -5.783 1.00 97.88 162 PHE A C 1
ATOM 1239 O O . PHE A 1 162 ? -11.546 10.024 -6.362 1.00 97.88 162 PHE A O 1
ATOM 1246 N N . THR A 1 163 ? -12.414 8.390 -5.120 1.00 98.00 163 THR A N 1
ATOM 1247 C CA . THR A 1 163 ? -13.656 9.074 -4.765 1.00 98.00 163 THR A CA 1
ATOM 1248 C C . THR A 1 163 ? -13.411 10.096 -3.643 1.00 98.00 163 THR A C 1
ATOM 1250 O O . THR A 1 163 ? -12.399 10.029 -2.939 1.00 98.00 163 THR A O 1
ATOM 1253 N N . PRO A 1 164 ? -14.334 11.051 -3.416 1.00 98.38 164 PRO A N 1
ATOM 1254 C CA . PRO A 1 164 ? -14.236 11.963 -2.276 1.00 98.38 164 PRO A CA 1
ATOM 1255 C C . PRO A 1 164 ? -14.163 11.243 -0.921 1.00 98.38 164 PRO A C 1
ATOM 1257 O O . PRO A 1 164 ? -13.396 11.658 -0.059 1.00 98.38 164 PRO A O 1
ATOM 1260 N N . ALA A 1 165 ? -14.920 10.153 -0.751 1.00 98.06 165 ALA A N 1
ATOM 1261 C CA . ALA A 1 165 ? -14.930 9.371 0.484 1.00 98.06 165 ALA A CA 1
ATOM 1262 C C . ALA A 1 165 ? -13.595 8.652 0.722 1.00 98.06 165 ALA A C 1
ATOM 1264 O O . ALA A 1 165 ? -13.079 8.668 1.835 1.00 98.06 165 ALA A O 1
ATOM 1265 N N . GLU A 1 166 ? -13.001 8.078 -0.329 1.00 97.88 166 GLU A N 1
ATOM 1266 C CA . GLU A 1 166 ? -11.661 7.491 -0.240 1.00 97.88 166 GLU A CA 1
ATOM 1267 C C . GLU A 1 166 ? -10.625 8.551 0.134 1.00 97.88 166 GLU A C 1
ATOM 1269 O O . GLU A 1 166 ? -9.851 8.332 1.059 1.00 97.88 166 GLU A O 1
ATOM 1274 N N . ARG A 1 167 ? -10.642 9.728 -0.506 1.00 98.38 167 ARG A N 1
ATOM 1275 C CA . ARG A 1 167 ? -9.719 10.810 -0.133 1.00 98.38 167 ARG A CA 1
ATOM 1276 C C . ARG A 1 167 ? -9.858 11.215 1.330 1.00 98.38 167 ARG A C 1
ATOM 1278 O O . ARG A 1 167 ? -8.847 11.355 2.005 1.00 98.38 167 ARG A O 1
ATOM 1285 N N . ALA A 1 168 ? -11.088 11.360 1.818 1.00 98.19 168 ALA A N 1
ATOM 1286 C CA . ALA A 1 168 ? -11.339 11.703 3.213 1.00 98.19 168 ALA A CA 1
ATOM 1287 C C . ALA A 1 168 ? -10.791 10.639 4.178 1.00 98.19 168 ALA A C 1
ATOM 1289 O O . ALA A 1 168 ? -10.120 10.995 5.137 1.00 98.19 168 ALA A O 1
ATOM 1290 N N . ALA A 1 169 ? -11.011 9.350 3.900 1.00 97.69 169 ALA A N 1
ATOM 1291 C CA . ALA A 1 169 ? -10.496 8.264 4.738 1.00 97.69 169 ALA A CA 1
ATOM 1292 C C . ALA A 1 169 ? -8.958 8.222 4.773 1.00 97.69 169 ALA A C 1
ATOM 1294 O O . ALA A 1 169 ? -8.367 8.002 5.826 1.00 97.69 169 ALA A O 1
ATOM 1295 N N . TRP A 1 170 ? -8.306 8.463 3.632 1.00 97.94 170 TRP A N 1
ATOM 1296 C CA . TRP A 1 170 ? -6.846 8.535 3.555 1.00 97.94 170 TRP A CA 1
ATOM 1297 C C . TRP A 1 170 ? -6.281 9.731 4.316 1.00 97.94 170 TRP A C 1
ATOM 1299 O O . TRP A 1 170 ? -5.349 9.559 5.094 1.00 97.94 170 TRP A O 1
ATOM 1309 N N . LEU A 1 171 ? -6.844 10.925 4.109 1.00 98.00 171 LEU A N 1
ATOM 1310 C CA . LEU A 1 171 ? -6.413 12.131 4.819 1.00 98.00 171 LEU A CA 1
ATOM 1311 C C . LEU A 1 171 ? -6.635 11.988 6.322 1.00 98.00 171 LEU A C 1
ATOM 1313 O O . LEU A 1 171 ? -5.730 12.286 7.087 1.00 98.00 171 LEU A O 1
ATOM 1317 N N . GLN A 1 172 ? -7.773 11.424 6.736 1.00 97.56 172 GLN A N 1
ATOM 1318 C CA . GLN A 1 172 ? -8.019 11.111 8.139 1.00 97.56 172 GLN A CA 1
ATOM 1319 C C . GLN A 1 172 ? -6.919 10.215 8.711 1.00 97.56 172 GLN A C 1
ATOM 1321 O O . GLN A 1 172 ? -6.421 10.515 9.782 1.00 97.56 172 GLN A O 1
ATOM 1326 N N . ALA A 1 173 ? -6.515 9.149 8.015 1.00 96.25 173 ALA A N 1
ATOM 1327 C CA . ALA A 1 173 ? -5.453 8.272 8.504 1.00 96.25 173 ALA A CA 1
ATOM 1328 C C . ALA A 1 173 ? -4.078 8.967 8.555 1.00 96.25 173 ALA A C 1
ATOM 1330 O O . ALA A 1 173 ? -3.300 8.711 9.467 1.00 96.25 173 ALA A O 1
ATOM 1331 N N . ILE A 1 174 ? -3.773 9.832 7.584 1.00 96.62 174 ILE A N 1
ATOM 1332 C CA . ILE A 1 174 ? -2.492 10.552 7.472 1.00 96.62 174 ILE A CA 1
ATOM 1333 C C . ILE A 1 174 ? -2.362 11.673 8.515 1.00 96.62 174 ILE A C 1
ATOM 1335 O O . ILE A 1 174 ? -1.256 11.957 8.969 1.00 96.62 174 ILE A O 1
ATOM 1339 N N . GLU A 1 175 ? -3.468 12.331 8.855 1.00 95.31 175 GLU A N 1
ATOM 1340 C CA . GLU A 1 175 ? -3.500 13.545 9.683 1.00 95.31 175 GLU A CA 1
ATOM 1341 C C . GLU A 1 175 ? -3.899 13.288 11.147 1.00 95.31 175 GLU A C 1
ATOM 1343 O O . GLU A 1 175 ? -3.936 14.244 11.922 1.00 95.31 175 GLU A O 1
ATOM 1348 N N . ASN A 1 176 ? -4.224 12.037 11.505 1.00 86.88 176 ASN A N 1
ATOM 1349 C CA . ASN A 1 176 ? -4.673 11.638 12.848 1.00 86.88 176 ASN A CA 1
ATOM 1350 C C . ASN A 1 176 ? -3.606 11.853 13.929 1.00 86.88 176 ASN A C 1
ATOM 1352 O O . ASN A 1 176 ? -2.445 11.445 13.694 1.00 86.88 176 ASN A O 1
#

Foldseek 3Di:
DDDDDDDDDDDDDDDDDDDPDPPPDPVVVVVVVVVVVVPPPPDDPDDDPVVVVVLVVLVVVLVVQLVQADDVVVPLSHLFGADPPPRDGWLLCLLVLQSLLVNCLVPVDCSSVVSSLRNVVSNLVQQDPVLFHAGPPGRDRPCRVVSLVSLVNSCVRCVVVDDPVSNVSSCVSNVD

pLDDT: mean 82.93, std 21.59, range [29.64, 98.69]

Sequence (176 aa):
MQNILVREKNAGATAGVPTAARRRSLTWRLGAIALLAASLGAAAPATVPLRAEMARTLAVLTDTLTRLQCGPETGVEAGALRCPHCRVLHTRAAEAVWPFALQFAETGEERFLHSLRALAQWLFRQQQPDGSWKETPEEWTGTTTDQLLMLVLAYQQVSSSFTPAERAAWLQAIEN